Protein AF-A0A443YJC1-F1 (afdb_monomer_lite)

Foldseek 3Di:
DDDDDDDDDDDDDPPDDPDPPPDDDDPDDQPDPVVPDPDDDDDDDDDDDDDPPPPDPDDPDPLPQFGWDADPVQRWIATPLGAIKQQDPVQRIALSQQLVLQDDDPVDPPAFHFPDDSRNRVVVVSVLSVQWDAFDDDVQKTWTWGFQVDQTTPVRFRTKIWIAGPPHSYTDYIGGDD

Radius of gyration: 24.75 Å; chains: 1; bounding box: 62×36×104 Å

Sequence (178 aa):
MSTEVGTEIAAVLGRGKDSTQLAYPPAQEDIDASKFGLNLFIGSLGSIVGGKAVLGDKGLGSSSRTKLSYDKSTGTWKSPAGLVYGDDPNFGNRIKHVLAHGESNPKKAQHSVFNVEKHEILGLVDEAWKMKGNPRTEGAVHIFEPNMNKVVGTNGETSIRIVVRKGTCEIISSYPIK

Secondary structure (DSSP, 8-state):
----------------------PPPPS-----GGGG-------------S------------------EEETTTTEEE-TT--EE-EETTTEEHHHHHHHTTS--TT-TT---BSS-HHHHHHHHHHHHHT--SPEEETTEEEE--B-SS--BTTS--EEEEEEETTS-BEEEEEEE-

pLDDT: mean 70.63, std 26.88, range [26.98, 97.56]

Structure (mmCIF, N/CA/C/O backbone):
data_AF-A0A443YJC1-F1
#
_entry.id   AF-A0A443YJC1-F1
#
loop_
_atom_site.group_PDB
_atom_site.id
_atom_site.type_symbol
_atom_site.label_atom_id
_atom_site.label_alt_id
_atom_site.label_comp_id
_atom_site.label_asym_id
_atom_site.label_entity_id
_atom_site.label_seq_id
_atom_site.pdbx_PDB_ins_code
_atom_site.Cartn_x
_atom_site.Cartn_y
_atom_site.Cartn_z
_atom_site.occupancy
_atom_site.B_iso_or_equiv
_atom_site.auth_seq_id
_atom_site.auth_comp_id
_atom_site.auth_asym_id
_atom_site.auth_atom_id
_atom_site.pdbx_PDB_model_num
ATOM 1 N N . MET A 1 1 ? 46.019 -15.897 -57.451 1.00 43.28 1 MET A N 1
ATOM 2 C CA . MET A 1 1 ? 46.809 -14.707 -57.078 1.00 43.28 1 MET A CA 1
ATOM 3 C C . MET A 1 1 ? 46.409 -14.340 -55.664 1.00 43.28 1 MET A C 1
ATOM 5 O O . MET A 1 1 ? 45.263 -13.973 -55.446 1.00 43.28 1 MET A O 1
ATOM 9 N N . SER A 1 2 ? 47.319 -14.596 -54.728 1.00 44.91 2 SER A N 1
ATOM 10 C CA . SER A 1 2 ? 47.214 -14.300 -53.298 1.00 44.91 2 SER A CA 1
ATOM 11 C C . SER A 1 2 ? 47.840 -12.941 -52.996 1.00 44.91 2 SER A C 1
ATOM 13 O O . SER A 1 2 ? 48.865 -12.643 -53.602 1.00 44.91 2 SER A O 1
ATOM 15 N N . THR A 1 3 ? 47.262 -12.215 -52.035 1.00 42.03 3 THR A N 1
ATOM 16 C CA . THR A 1 3 ? 47.897 -11.299 -51.052 1.00 42.03 3 THR A CA 1
ATOM 17 C C . THR A 1 3 ? 46.765 -10.814 -50.125 1.00 42.03 3 THR A C 1
ATOM 19 O O . THR A 1 3 ? 45.794 -10.239 -50.600 1.00 42.03 3 THR A O 1
ATOM 22 N N . GLU A 1 4 ? 46.599 -11.341 -48.910 1.00 44.06 4 GLU A N 1
ATOM 23 C CA . GLU A 1 4 ? 47.297 -11.076 -47.632 1.00 44.06 4 GLU A CA 1
ATOM 24 C C . GLU A 1 4 ? 46.817 -9.834 -46.836 1.00 44.06 4 GLU A C 1
ATOM 26 O O . GLU A 1 4 ? 47.036 -8.697 -47.228 1.00 44.06 4 GLU A O 1
ATOM 31 N N . VAL A 1 5 ? 46.155 -10.160 -45.709 1.00 45.22 5 VAL A N 1
ATOM 32 C CA . VAL A 1 5 ? 46.130 -9.598 -44.333 1.00 45.22 5 VAL A CA 1
ATOM 33 C C . VAL A 1 5 ? 46.137 -8.088 -44.027 1.00 45.22 5 VAL A C 1
ATOM 35 O O . VAL A 1 5 ? 47.020 -7.338 -44.419 1.00 45.22 5 VAL A O 1
ATOM 38 N N . GLY A 1 6 ? 45.231 -7.716 -43.107 1.00 36.38 6 GLY A N 1
ATOM 39 C CA . GLY A 1 6 ? 45.303 -6.522 -42.255 1.00 36.38 6 GLY A CA 1
ATOM 40 C C . GLY A 1 6 ? 44.247 -6.547 -41.134 1.00 36.38 6 GLY A C 1
ATOM 41 O O . GLY A 1 6 ? 43.068 -6.322 -41.385 1.00 36.38 6 GLY A O 1
ATOM 42 N N . THR A 1 7 ? 44.680 -6.865 -39.913 1.00 42.75 7 THR A N 1
ATOM 43 C CA . THR A 1 7 ? 43.929 -6.844 -38.640 1.00 42.75 7 THR A CA 1
ATOM 44 C C . THR A 1 7 ? 43.912 -5.432 -38.031 1.00 42.75 7 THR A C 1
ATOM 46 O O . THR A 1 7 ? 44.897 -4.729 -38.207 1.00 42.75 7 THR A O 1
ATOM 49 N N . GLU A 1 8 ? 42.837 -5.070 -37.304 1.00 37.66 8 GLU A N 1
ATOM 50 C CA . GLU A 1 8 ? 42.749 -4.271 -36.040 1.00 37.66 8 GLU A CA 1
ATOM 51 C C . GLU A 1 8 ? 41.402 -3.498 -35.956 1.00 37.66 8 GLU A C 1
ATOM 53 O O . GLU A 1 8 ? 41.075 -2.714 -36.837 1.00 37.66 8 GLU A O 1
ATOM 58 N N . ILE A 1 9 ? 40.415 -3.932 -35.154 1.00 35.25 9 ILE A N 1
ATOM 59 C CA . ILE A 1 9 ? 40.050 -3.613 -33.744 1.00 35.25 9 ILE A CA 1
ATOM 60 C C . ILE A 1 9 ? 39.557 -2.177 -33.420 1.00 35.25 9 ILE A C 1
ATOM 62 O O . ILE A 1 9 ? 40.281 -1.207 -33.576 1.00 35.25 9 ILE A O 1
ATOM 66 N N . ALA A 1 10 ? 38.359 -2.134 -32.796 1.00 32.84 10 ALA A N 1
ATOM 67 C CA . ALA A 1 10 ? 37.807 -1.119 -31.866 1.00 32.84 10 ALA A CA 1
ATOM 68 C C . ALA A 1 10 ? 37.447 0.281 -32.446 1.00 32.84 10 ALA A C 1
ATOM 70 O O . ALA A 1 10 ? 38.103 0.779 -33.339 1.00 32.84 10 ALA A O 1
ATOM 71 N N . ALA A 1 11 ? 36.424 1.038 -32.028 1.00 34.47 11 ALA A N 1
ATOM 72 C CA . ALA A 1 11 ? 35.456 0.977 -30.938 1.00 34.47 11 ALA A CA 1
ATOM 73 C C . ALA A 1 11 ? 34.238 1.867 -31.299 1.00 34.47 11 ALA A C 1
ATOM 75 O O . ALA A 1 11 ? 34.410 3.019 -31.688 1.00 34.47 11 ALA A O 1
ATOM 76 N N . VAL A 1 12 ? 33.009 1.386 -31.084 1.00 41.34 12 VAL A N 1
ATOM 77 C CA . VAL A 1 12 ? 31.801 2.230 -30.981 1.00 41.34 12 VAL A CA 1
ATOM 78 C C . VAL A 1 12 ? 31.292 2.110 -29.550 1.00 41.34 12 VAL A C 1
ATOM 80 O O . VAL A 1 12 ? 30.501 1.231 -29.230 1.00 41.34 12 VAL A O 1
ATOM 83 N N . LEU A 1 13 ? 31.794 2.975 -28.667 1.00 34.69 13 LEU A N 1
ATOM 84 C CA . LEU A 1 13 ? 31.264 3.177 -27.316 1.00 34.69 13 LEU A CA 1
ATOM 85 C C . LEU A 1 13 ? 31.423 4.648 -26.921 1.00 34.69 13 LEU A C 1
ATOM 87 O O . LEU A 1 13 ? 32.335 5.029 -26.197 1.00 34.69 13 LEU A O 1
ATOM 91 N N . GLY A 1 14 ? 30.494 5.481 -27.382 1.00 33.47 14 GLY A N 1
ATOM 92 C CA . GLY A 1 14 ? 30.294 6.837 -26.874 1.00 33.47 14 GLY A CA 1
ATOM 93 C C . GLY A 1 14 ? 29.189 6.877 -25.819 1.00 33.47 14 GLY A C 1
ATOM 94 O O . GLY A 1 14 ? 28.167 7.516 -26.038 1.00 33.47 14 GLY A O 1
ATOM 95 N N . ARG A 1 15 ? 29.349 6.170 -24.691 1.00 36.09 15 ARG A N 1
ATOM 96 C CA . ARG A 1 15 ? 28.520 6.376 -23.488 1.00 36.09 15 ARG A CA 1
ATOM 97 C C . ARG A 1 15 ? 29.420 7.005 -22.433 1.00 36.09 15 ARG A C 1
ATOM 99 O O . ARG A 1 15 ? 30.075 6.301 -21.667 1.00 36.09 15 ARG A O 1
ATOM 106 N N . GLY A 1 16 ? 29.505 8.334 -22.474 1.00 31.75 16 GLY A N 1
ATOM 107 C CA . GLY A 1 16 ? 30.186 9.132 -21.463 1.00 31.75 16 GLY A CA 1
ATOM 108 C C . GLY A 1 16 ? 29.585 8.828 -20.098 1.00 31.75 16 GLY A C 1
ATOM 109 O O . GLY A 1 16 ? 28.434 9.160 -19.823 1.00 31.75 16 GLY A O 1
ATOM 110 N N . LYS A 1 17 ? 30.362 8.117 -19.284 1.00 39.97 17 LYS A N 1
ATOM 111 C CA . LYS A 1 17 ? 30.155 7.982 -17.851 1.00 39.97 17 LYS A CA 1
ATOM 112 C C . LYS A 1 17 ? 30.541 9.322 -17.245 1.00 39.97 17 LYS A C 1
ATOM 114 O O . LYS A 1 17 ? 31.730 9.608 -17.169 1.00 39.97 17 LYS A O 1
ATOM 119 N N . ASP A 1 18 ? 29.562 10.103 -16.812 1.00 31.89 18 ASP A N 1
ATOM 120 C CA . ASP A 1 18 ? 29.815 11.070 -15.752 1.00 31.89 18 ASP A CA 1
ATOM 121 C C . ASP A 1 18 ? 29.408 10.406 -14.441 1.00 31.89 18 ASP A C 1
ATOM 123 O O . ASP A 1 18 ? 28.247 10.348 -14.034 1.00 31.89 18 ASP A O 1
ATOM 127 N N . SER A 1 19 ? 30.398 9.739 -13.861 1.00 39.78 19 SER A N 1
ATOM 128 C CA . SER A 1 19 ? 30.345 9.088 -12.567 1.00 39.78 19 SER A CA 1
ATOM 129 C C . SER A 1 19 ? 30.444 10.147 -11.475 1.00 39.78 19 SER A C 1
ATOM 131 O O . SER A 1 19 ? 31.494 10.315 -10.860 1.00 39.78 19 SER A O 1
ATOM 133 N N . THR A 1 20 ? 29.336 10.831 -11.197 1.00 32.16 20 THR A N 1
ATOM 134 C CA . THR A 1 20 ? 29.101 11.337 -9.847 1.00 32.16 20 THR A CA 1
ATOM 135 C C . THR A 1 20 ? 28.572 10.178 -9.015 1.00 32.16 20 THR A C 1
ATOM 137 O O . THR A 1 20 ? 27.455 9.687 -9.152 1.00 32.16 20 THR A O 1
ATOM 140 N N . GLN A 1 21 ? 29.489 9.673 -8.204 1.00 33.28 21 GLN A N 1
ATOM 141 C CA . GLN A 1 21 ? 29.331 8.684 -7.156 1.00 33.28 21 GLN A CA 1
ATOM 142 C C . GLN A 1 21 ? 28.144 9.056 -6.245 1.00 33.28 21 GLN A C 1
ATOM 144 O O . GLN A 1 21 ? 28.308 9.757 -5.249 1.00 33.28 21 GLN A O 1
ATOM 149 N N . LEU A 1 22 ? 26.932 8.600 -6.580 1.00 29.23 22 LEU A N 1
ATOM 150 C CA . LEU A 1 22 ? 25.810 8.604 -5.645 1.00 29.23 22 LEU A CA 1
ATOM 151 C C . LEU A 1 22 ? 26.136 7.569 -4.573 1.00 29.23 22 LEU A C 1
ATOM 153 O O . LEU A 1 22 ? 26.095 6.362 -4.810 1.00 29.23 22 LEU A O 1
ATOM 157 N N . ALA A 1 23 ? 26.564 8.077 -3.422 1.00 29.52 23 ALA A N 1
ATOM 158 C CA . ALA A 1 23 ? 26.864 7.300 -2.239 1.00 29.52 23 ALA A CA 1
ATOM 159 C C . ALA A 1 23 ? 25.739 6.289 -1.974 1.00 29.52 23 ALA A C 1
ATOM 161 O O . ALA A 1 23 ? 24.583 6.660 -1.765 1.00 29.52 23 ALA A O 1
ATOM 162 N N . TYR A 1 24 ? 26.098 5.006 -1.987 1.00 33.81 24 TYR A N 1
ATOM 163 C CA . TYR A 1 24 ? 25.267 3.945 -1.438 1.00 33.81 24 TYR A CA 1
ATOM 164 C C . TYR A 1 24 ? 24.864 4.338 -0.009 1.00 33.81 24 TYR A C 1
ATOM 166 O O . TYR A 1 24 ? 25.750 4.695 0.776 1.00 33.81 24 TYR A O 1
ATOM 174 N N . PRO A 1 25 ? 23.575 4.275 0.372 1.00 45.12 25 PRO A N 1
ATOM 175 C CA . PRO A 1 25 ? 23.234 4.371 1.781 1.00 45.12 25 PRO A CA 1
ATOM 176 C C . PRO A 1 25 ? 23.914 3.212 2.533 1.00 45.12 25 PRO A C 1
ATOM 178 O O . PRO A 1 25 ? 24.033 2.110 1.981 1.00 45.12 25 PRO A O 1
ATOM 181 N N . PRO A 1 26 ? 24.413 3.462 3.756 1.00 36.59 26 PRO A N 1
ATOM 182 C CA . PRO A 1 26 ? 25.224 2.505 4.491 1.00 36.59 26 PRO A CA 1
ATOM 183 C C . PRO A 1 26 ? 24.480 1.187 4.713 1.00 36.59 26 PRO A C 1
ATOM 185 O O . PRO A 1 26 ? 23.259 1.137 4.866 1.00 36.59 26 PRO A O 1
ATOM 188 N N . ALA A 1 27 ? 25.263 0.111 4.711 1.00 38.91 27 ALA A N 1
ATOM 189 C CA . ALA A 1 27 ? 24.805 -1.231 4.997 1.00 38.91 27 ALA A CA 1
ATOM 190 C C . ALA A 1 27 ? 24.097 -1.307 6.358 1.00 38.91 27 ALA A C 1
ATOM 192 O O . ALA A 1 27 ? 24.606 -0.811 7.357 1.00 38.91 27 ALA A O 1
ATOM 193 N N . GLN A 1 28 ? 22.975 -2.027 6.358 1.00 42.38 28 GLN A N 1
ATOM 194 C CA . GLN A 1 28 ? 22.398 -2.714 7.509 1.00 42.38 28 GLN A CA 1
ATOM 195 C C . GLN A 1 28 ? 22.159 -1.844 8.750 1.00 42.38 28 GLN A C 1
ATOM 197 O O . GLN A 1 28 ? 22.754 -2.054 9.801 1.00 42.38 28 GLN A O 1
ATOM 202 N N . GLU A 1 29 ? 21.180 -0.954 8.666 1.00 35.53 29 GLU A N 1
ATOM 203 C CA . GLU A 1 29 ? 20.353 -0.708 9.838 1.00 35.53 29 GLU A CA 1
ATOM 204 C C . GLU A 1 29 ? 19.006 -1.355 9.556 1.00 35.53 29 GLU A C 1
ATOM 206 O O . GLU A 1 29 ? 18.375 -1.069 8.534 1.00 35.53 29 GLU A O 1
ATOM 211 N N . ASP A 1 30 ? 18.580 -2.270 10.427 1.00 39.34 30 ASP A N 1
ATOM 212 C CA . ASP A 1 30 ? 17.159 -2.560 10.555 1.00 39.34 30 ASP A CA 1
ATOM 213 C C . ASP A 1 30 ? 16.468 -1.196 10.571 1.00 39.34 30 ASP A C 1
ATOM 215 O O . ASP A 1 30 ? 16.837 -0.352 11.390 1.00 39.34 30 ASP A O 1
ATOM 219 N N . ILE A 1 31 ? 15.574 -0.917 9.614 1.00 45.66 31 ILE A N 1
ATOM 220 C CA . ILE A 1 31 ? 14.834 0.346 9.610 1.00 45.66 31 ILE A CA 1
ATOM 221 C C . ILE A 1 31 ? 13.938 0.301 10.847 1.00 45.66 31 ILE A C 1
ATOM 223 O O . ILE A 1 31 ? 12.798 -0.160 10.810 1.00 45.66 31 ILE A O 1
ATOM 227 N N . ASP A 1 32 ? 14.506 0.704 11.976 1.00 43.75 32 ASP A N 1
ATOM 228 C CA . ASP A 1 32 ? 13.826 0.830 13.236 1.00 43.75 32 ASP A CA 1
ATOM 229 C C . ASP A 1 32 ? 13.094 2.162 13.181 1.00 43.75 32 ASP A C 1
ATOM 231 O O . ASP A 1 32 ? 13.691 3.240 13.223 1.00 43.75 32 ASP A O 1
ATOM 235 N N . ALA A 1 33 ? 11.773 2.079 13.046 1.00 39.22 33 ALA A N 1
ATOM 236 C CA . ALA A 1 33 ? 10.888 3.233 13.100 1.00 39.22 33 ALA A CA 1
ATOM 237 C C . ALA A 1 33 ? 11.055 4.045 14.404 1.00 39.22 33 ALA A C 1
ATOM 239 O O . ALA A 1 33 ? 10.626 5.194 14.451 1.00 39.22 33 ALA A O 1
ATOM 240 N N . SER A 1 34 ? 11.730 3.498 15.426 1.00 36.66 34 SER A N 1
ATOM 241 C CA . SER A 1 34 ? 12.109 4.211 16.649 1.00 36.66 34 SER A CA 1
ATOM 242 C C . SER A 1 34 ? 13.177 5.300 16.447 1.00 36.66 34 SER A 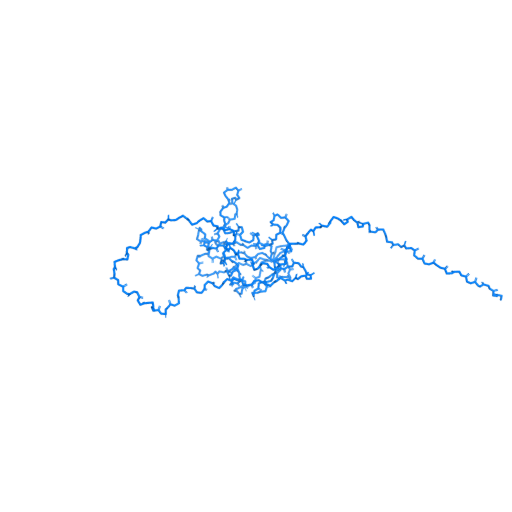C 1
ATOM 244 O O . SER A 1 34 ? 13.225 6.246 17.232 1.00 36.66 34 SER A O 1
ATOM 246 N N . LYS A 1 35 ? 13.989 5.257 15.376 1.00 35.94 35 LYS A N 1
ATOM 247 C CA . LYS A 1 35 ? 14.996 6.304 15.092 1.00 35.94 35 LYS A CA 1
ATOM 248 C C . LYS A 1 35 ? 14.401 7.621 14.574 1.00 35.94 35 LYS A C 1
ATOM 250 O O . LYS A 1 35 ? 15.127 8.602 14.445 1.00 35.94 35 LYS A O 1
ATOM 255 N N . PHE A 1 36 ? 13.097 7.667 14.293 1.00 42.59 36 PHE A N 1
ATOM 256 C CA . PHE A 1 36 ? 12.436 8.812 13.654 1.00 42.59 36 PHE A CA 1
ATOM 257 C C . PHE A 1 36 ? 11.346 9.481 14.506 1.00 42.59 36 PHE A C 1
ATOM 259 O O . PHE A 1 36 ? 10.540 10.235 13.964 1.00 42.59 36 PHE A O 1
ATOM 266 N N . GLY A 1 37 ? 11.320 9.260 15.824 1.00 29.33 37 GLY A N 1
ATOM 267 C CA . GLY A 1 37 ? 10.320 9.898 16.683 1.00 29.33 37 GLY A CA 1
ATOM 268 C C . GLY A 1 37 ? 10.599 9.764 18.173 1.00 29.33 37 GLY A C 1
ATOM 269 O O . GLY A 1 37 ? 9.876 9.063 18.872 1.00 29.33 37 GLY A O 1
ATOM 270 N N . LEU A 1 38 ? 11.621 10.459 18.677 1.00 31.19 38 LEU A N 1
ATOM 271 C CA . LEU A 1 38 ? 11.698 10.762 20.104 1.00 31.19 38 LEU A CA 1
ATOM 272 C C . LEU A 1 38 ? 10.959 12.082 20.347 1.00 31.19 38 LEU A C 1
ATOM 274 O O . LEU A 1 38 ? 11.496 13.147 20.068 1.00 31.19 38 LEU A O 1
ATOM 278 N N . ASN A 1 39 ? 9.728 11.993 20.844 1.00 29.22 39 ASN A N 1
ATOM 279 C CA . ASN A 1 39 ? 9.109 13.006 21.699 1.00 29.22 39 ASN A CA 1
ATOM 280 C C . ASN A 1 39 ? 8.032 12.322 22.543 1.00 29.22 39 ASN A C 1
ATOM 282 O O . ASN A 1 39 ? 6.848 12.314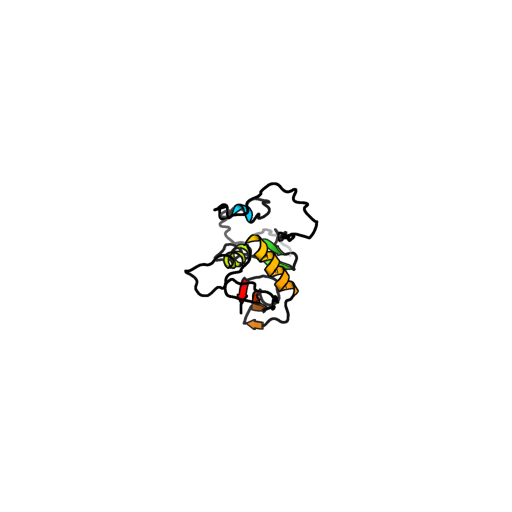 22.219 1.00 29.22 39 ASN A O 1
ATOM 286 N N . LEU A 1 40 ? 8.483 11.718 23.640 1.00 29.47 40 LEU A N 1
ATOM 287 C CA . LEU A 1 40 ? 7.622 11.328 24.743 1.00 29.47 40 LEU A CA 1
ATOM 288 C C . LEU A 1 40 ? 7.228 12.610 25.491 1.00 29.47 40 LEU A C 1
ATOM 290 O O . LEU A 1 40 ? 8.053 13.175 26.208 1.00 29.47 40 LEU A O 1
ATOM 294 N N . PHE A 1 41 ? 5.982 13.064 25.343 1.00 26.98 41 PHE A N 1
ATOM 295 C CA . PHE A 1 41 ? 5.389 14.022 26.277 1.00 26.98 41 PHE A CA 1
ATOM 296 C C . PHE A 1 41 ? 4.083 13.472 26.869 1.00 26.98 41 PHE A C 1
ATOM 298 O O . PHE A 1 41 ? 3.028 13.484 26.248 1.00 26.98 41 PHE A O 1
ATOM 305 N N . ILE A 1 42 ? 4.256 12.915 28.070 1.00 39.16 42 ILE A N 1
ATOM 306 C CA . ILE A 1 42 ? 3.419 12.908 29.282 1.00 39.16 42 ILE A CA 1
ATOM 307 C C . ILE A 1 42 ? 1.914 13.243 29.188 1.00 39.16 42 ILE A C 1
ATOM 309 O O . ILE A 1 42 ? 1.519 14.356 28.854 1.00 39.16 42 ILE A O 1
ATOM 313 N N . GLY A 1 43 ? 1.113 12.319 29.735 1.00 27.72 43 GLY A N 1
ATOM 314 C CA . GLY A 1 43 ? -0.206 12.541 30.345 1.00 27.72 43 GLY A CA 1
ATOM 315 C C . GLY A 1 43 ? -1.059 11.265 30.264 1.00 27.72 43 GLY A C 1
ATOM 316 O O . GLY A 1 43 ? -1.164 10.687 29.196 1.00 27.72 43 GLY A O 1
ATOM 317 N N . SER A 1 44 ? -1.708 10.729 31.297 1.00 31.64 44 SER A N 1
ATOM 318 C CA . SER A 1 44 ? -1.891 11.124 32.692 1.00 31.64 44 SER A CA 1
ATOM 319 C C . SER A 1 44 ? -2.571 9.949 33.433 1.00 31.64 44 SER A C 1
ATOM 321 O O . SER A 1 44 ? -3.447 9.302 32.870 1.00 31.64 44 SER A O 1
ATOM 323 N N . LEU A 1 45 ? -2.179 9.746 34.698 1.00 36.94 45 LEU A N 1
ATOM 324 C CA . LEU A 1 45 ? -2.911 9.140 35.828 1.00 36.94 45 LEU A CA 1
ATOM 325 C C . LEU A 1 45 ? -3.364 7.665 35.780 1.00 36.94 45 LEU A C 1
ATOM 327 O O . LEU A 1 45 ? -4.469 7.325 35.371 1.00 36.94 45 LEU A O 1
ATOM 331 N N . GLY A 1 46 ? -2.575 6.824 36.453 1.00 30.22 46 GLY A N 1
ATOM 332 C CA . GLY A 1 46 ? -3.061 5.630 37.145 1.00 30.22 46 GLY A CA 1
ATOM 333 C C . GLY A 1 46 ? -2.273 5.431 38.439 1.00 30.22 46 GLY A C 1
ATOM 334 O O . GLY A 1 46 ? -1.150 4.938 38.406 1.00 30.22 46 GLY A O 1
ATOM 335 N N . SER A 1 47 ? -2.824 5.873 39.572 1.00 33.81 47 SER A N 1
ATOM 336 C CA . SER A 1 47 ? -2.237 5.684 40.903 1.00 33.81 47 SER A CA 1
ATOM 337 C C . SER A 1 47 ? -2.017 4.198 41.195 1.00 33.81 47 SER A C 1
ATOM 339 O O . SER A 1 47 ? -2.979 3.436 41.249 1.00 33.81 47 SER A O 1
ATOM 341 N N . ILE A 1 48 ? -0.773 3.784 41.443 1.00 35.62 48 ILE A N 1
ATOM 342 C CA . ILE A 1 48 ? -0.474 2.459 41.998 1.00 35.62 48 ILE A CA 1
ATOM 343 C C . ILE A 1 48 ? -0.369 2.617 43.516 1.00 35.62 48 ILE A C 1
ATOM 345 O O . ILE A 1 48 ? 0.682 2.958 44.054 1.00 35.62 48 ILE A O 1
ATOM 349 N N . VAL A 1 49 ? -1.486 2.388 44.209 1.00 32.69 49 VAL A N 1
ATOM 350 C CA . VAL A 1 49 ? -1.472 1.992 45.623 1.00 32.69 49 VAL A CA 1
ATOM 351 C C . VAL A 1 49 ? -1.286 0.478 45.666 1.00 32.69 49 VAL A C 1
ATOM 353 O O . VAL A 1 49 ? -1.886 -0.247 44.876 1.00 32.69 49 VAL A O 1
ATOM 356 N N . GLY A 1 50 ? -0.405 0.033 46.563 1.00 37.16 50 GLY A N 1
ATOM 357 C CA . GLY A 1 50 ? 0.108 -1.329 46.698 1.00 37.16 50 GLY A CA 1
ATOM 358 C C . GLY A 1 50 ? -0.876 -2.451 46.363 1.00 37.16 50 GLY A C 1
ATOM 359 O O . GLY A 1 50 ? -1.850 -2.688 47.068 1.00 37.16 50 GLY A O 1
ATOM 360 N N . GLY A 1 51 ? -0.541 -3.201 45.319 1.00 29.09 51 GLY A N 1
ATOM 361 C CA . GLY A 1 51 ? -1.182 -4.456 44.966 1.00 29.09 51 GLY A CA 1
ATOM 362 C C . GLY A 1 51 ? -0.319 -5.171 43.939 1.00 29.09 51 GLY A C 1
ATOM 363 O O . GLY A 1 51 ? -0.016 -4.610 42.890 1.00 29.09 51 GLY A O 1
ATOM 364 N N . LYS A 1 52 ? 0.126 -6.391 44.254 1.00 36.19 52 LYS A N 1
ATOM 365 C CA . LYS A 1 52 ? 0.809 -7.284 43.311 1.00 36.19 52 LYS A CA 1
ATOM 366 C C . LYS A 1 52 ? -0.030 -7.403 42.034 1.00 36.19 52 LYS A C 1
ATOM 368 O O . LYS A 1 52 ? -1.061 -8.071 42.044 1.00 36.19 52 LYS A O 1
ATOM 373 N N . ALA A 1 53 ? 0.423 -6.799 40.940 1.00 31.38 53 ALA A N 1
ATOM 374 C CA . ALA A 1 53 ? -0.113 -7.093 39.622 1.00 31.38 53 ALA A CA 1
ATOM 375 C C . ALA A 1 53 ? 0.381 -8.487 39.215 1.00 31.38 53 ALA A C 1
ATOM 377 O O . ALA A 1 53 ? 1.534 -8.676 38.832 1.00 31.38 53 ALA A O 1
ATOM 378 N N . VAL A 1 54 ? -0.494 -9.479 39.359 1.00 34.06 54 VAL A N 1
ATOM 379 C CA . VAL A 1 54 ? -0.369 -10.758 38.663 1.00 34.06 54 VAL A CA 1
ATOM 380 C C . VAL A 1 54 ? -0.629 -10.451 37.190 1.00 34.06 54 VAL A C 1
ATOM 382 O O . VAL A 1 54 ? -1.774 -10.219 36.803 1.00 34.06 54 VAL A O 1
ATOM 385 N N . LEU A 1 55 ? 0.429 -10.385 36.378 1.00 35.94 55 LEU A N 1
ATOM 386 C CA . LEU A 1 55 ? 0.281 -10.386 34.926 1.00 35.94 55 LEU A CA 1
ATOM 387 C C . LEU A 1 55 ? -0.243 -11.764 34.522 1.00 35.94 55 LEU A C 1
ATOM 389 O O . LEU A 1 55 ? 0.492 -12.746 34.503 1.00 35.94 55 LEU A O 1
ATOM 393 N N . GLY A 1 56 ? -1.545 -11.837 34.258 1.00 32.06 56 GLY A N 1
ATOM 394 C CA . GLY A 1 56 ? -2.118 -12.946 33.519 1.00 32.06 56 GLY A CA 1
ATOM 395 C C . GLY A 1 56 ? -1.659 -12.860 32.069 1.00 32.06 56 GLY A C 1
ATOM 396 O O . GLY A 1 56 ? -1.843 -11.825 31.426 1.00 32.06 56 GLY A O 1
ATOM 397 N N . ASP A 1 57 ? -1.100 -13.954 31.557 1.00 40.34 57 ASP A N 1
ATOM 398 C CA . ASP A 1 57 ? -0.861 -14.175 30.134 1.00 40.34 57 ASP A CA 1
ATOM 399 C C . ASP A 1 57 ? -2.199 -14.184 29.378 1.00 40.34 57 ASP A C 1
ATOM 401 O O . ASP A 1 57 ? -2.806 -15.219 29.105 1.00 40.34 57 ASP A O 1
ATOM 405 N N . LYS A 1 58 ? -2.692 -12.992 29.048 1.00 35.41 58 LYS A N 1
ATOM 406 C CA . LYS A 1 58 ? -3.661 -12.760 27.979 1.00 35.41 58 LYS A CA 1
ATOM 407 C C . LYS A 1 58 ? -3.118 -11.647 27.099 1.00 35.41 58 LYS A C 1
ATOM 409 O O . LYS A 1 58 ? -3.462 -10.484 27.266 1.00 35.41 58 LYS A O 1
ATOM 414 N N . GLY A 1 59 ? -2.217 -12.073 26.209 1.00 36.66 59 GLY A N 1
ATOM 415 C CA . GLY A 1 59 ? -1.787 -11.436 24.962 1.00 36.66 59 GLY A CA 1
ATOM 416 C C . GLY A 1 59 ? -2.125 -9.959 24.806 1.00 36.66 59 GLY A C 1
ATOM 417 O O . GLY A 1 59 ? -3.029 -9.608 24.051 1.00 36.66 59 GLY A O 1
ATOM 418 N N . LEU A 1 60 ? -1.348 -9.110 25.474 1.00 34.19 60 LEU A N 1
ATOM 419 C CA . LEU A 1 60 ? -1.176 -7.720 25.077 1.00 34.19 60 LEU A CA 1
ATOM 420 C C . LEU A 1 60 ? -0.462 -7.742 23.716 1.00 34.19 60 LEU A C 1
ATOM 422 O O . LEU A 1 60 ? 0.568 -8.401 23.580 1.00 34.19 60 LEU A O 1
ATOM 426 N N . GLY A 1 61 ? -1.081 -7.120 22.712 1.00 33.69 61 GLY A N 1
ATOM 427 C CA . GLY A 1 61 ? -0.779 -7.254 21.286 1.00 33.69 61 GLY A CA 1
ATOM 428 C C . GLY A 1 61 ? 0.698 -7.453 20.949 1.00 33.69 61 GLY A C 1
ATOM 429 O O . GLY A 1 61 ? 1.537 -6.593 21.206 1.00 33.69 61 GLY A O 1
ATOM 430 N N . SER A 1 62 ? 0.994 -8.584 20.308 1.00 36.53 62 SER A N 1
ATOM 431 C CA . SER A 1 62 ? 2.215 -8.746 19.530 1.00 36.53 62 SER A CA 1
ATOM 432 C C . SER A 1 62 ? 2.146 -7.754 18.369 1.00 36.53 62 SER A C 1
ATOM 434 O O . SER A 1 62 ? 1.589 -8.049 17.313 1.00 36.53 62 SER A O 1
ATOM 436 N N . SER A 1 63 ? 2.659 -6.545 18.585 1.00 44.31 63 SER A N 1
ATOM 437 C CA . SER A 1 63 ? 2.963 -5.575 17.540 1.00 44.31 63 SER A CA 1
ATOM 438 C C . SER A 1 63 ? 4.097 -6.152 16.696 1.00 44.31 63 SER A C 1
ATOM 440 O O . SER A 1 63 ? 5.283 -5.876 16.886 1.00 44.31 63 SER A O 1
ATOM 442 N N . SER A 1 64 ? 3.742 -7.056 15.783 1.00 52.25 64 SER A N 1
ATOM 443 C CA . SER A 1 64 ? 4.683 -7.675 14.863 1.00 52.25 64 SER A CA 1
ATOM 444 C C . SER A 1 64 ? 5.218 -6.599 13.919 1.00 52.25 64 SER A C 1
ATOM 446 O O . SER A 1 64 ? 4.625 -6.309 12.878 1.00 52.25 64 SER A O 1
ATOM 448 N N . ARG A 1 65 ? 6.343 -5.986 14.300 1.00 67.31 65 ARG A N 1
ATOM 449 C CA . ARG A 1 65 ? 7.137 -5.097 13.448 1.00 67.31 65 ARG A CA 1
ATOM 450 C C . ARG A 1 65 ? 7.323 -5.784 12.096 1.00 67.31 65 ARG A C 1
ATOM 452 O O . ARG A 1 65 ? 7.875 -6.882 12.022 1.00 67.31 65 ARG A O 1
ATOM 459 N N . THR A 1 66 ? 6.831 -5.161 11.026 1.00 78.00 66 THR A N 1
ATOM 460 C CA . THR A 1 66 ? 6.895 -5.769 9.692 1.00 78.00 66 THR A CA 1
ATOM 461 C C . THR A 1 66 ? 8.344 -5.804 9.229 1.00 78.00 66 THR A C 1
ATOM 463 O O . THR A 1 66 ? 8.941 -4.769 8.940 1.00 78.00 66 THR A O 1
ATOM 466 N N . LYS A 1 67 ? 8.929 -7.003 9.184 1.00 88.19 67 LYS A N 1
ATOM 467 C CA . LYS A 1 67 ? 10.301 -7.202 8.719 1.00 88.19 67 LYS A CA 1
ATOM 468 C C . LYS A 1 67 ? 10.337 -7.159 7.195 1.00 88.19 67 LYS A C 1
ATOM 470 O O . LYS A 1 67 ? 9.837 -8.069 6.539 1.00 88.19 67 LYS A O 1
ATOM 475 N N . LEU A 1 68 ? 10.948 -6.116 6.642 1.00 89.88 68 LEU A N 1
ATOM 476 C CA . LEU A 1 68 ? 11.179 -5.989 5.205 1.00 89.88 68 LEU A CA 1
ATOM 477 C C . LEU A 1 68 ? 12.498 -6.662 4.803 1.00 89.88 68 LEU A C 1
ATOM 479 O O . LEU A 1 68 ? 13.461 -6.678 5.568 1.00 89.88 68 LEU A O 1
ATOM 483 N N . SER A 1 69 ? 12.547 -7.192 3.584 1.00 91.88 69 SER A N 1
ATOM 484 C CA . SER A 1 69 ? 13.762 -7.730 2.966 1.00 91.88 69 SER A CA 1
ATOM 485 C C . SER A 1 69 ? 14.232 -6.795 1.856 1.00 91.88 69 SER A C 1
ATOM 487 O O . SER A 1 69 ? 13.428 -6.416 1.010 1.00 91.88 69 SER A O 1
ATOM 489 N N . TYR A 1 70 ? 15.510 -6.415 1.856 1.00 92.25 70 TYR A N 1
ATOM 490 C CA . TYR A 1 70 ? 16.089 -5.582 0.802 1.00 92.25 70 TYR A CA 1
ATOM 491 C C . TYR A 1 70 ? 16.704 -6.442 -0.302 1.00 92.25 70 TYR A C 1
ATOM 493 O O . TYR A 1 70 ? 17.586 -7.265 -0.042 1.00 92.25 70 TYR A O 1
ATOM 501 N N . ASP A 1 71 ? 16.273 -6.215 -1.536 1.00 89.19 71 ASP A N 1
ATOM 502 C CA . ASP A 1 71 ? 16.858 -6.794 -2.734 1.00 89.19 71 ASP A CA 1
ATOM 503 C C . ASP A 1 71 ? 17.893 -5.830 -3.322 1.00 89.19 71 ASP A C 1
ATOM 505 O O . ASP A 1 71 ? 17.566 -4.820 -3.947 1.00 89.19 71 ASP A O 1
ATOM 509 N N . LYS A 1 72 ? 19.172 -6.173 -3.151 1.00 89.81 72 LYS A N 1
ATOM 510 C CA . LYS A 1 72 ? 20.300 -5.375 -3.651 1.00 89.81 72 LYS A CA 1
ATOM 511 C C . LYS A 1 72 ? 20.371 -5.313 -5.179 1.00 89.81 72 LYS A C 1
ATOM 513 O O . LYS A 1 72 ? 20.981 -4.384 -5.696 1.00 89.81 72 LYS A O 1
ATOM 518 N N . SER A 1 73 ? 19.809 -6.294 -5.887 1.00 90.12 73 SER A N 1
ATOM 519 C CA . SER A 1 73 ? 19.878 -6.355 -7.353 1.00 90.12 73 SER A CA 1
ATOM 520 C C . SER A 1 73 ? 18.929 -5.360 -8.014 1.00 90.12 73 SER A C 1
ATOM 522 O O . SER A 1 73 ? 19.251 -4.792 -9.055 1.00 90.12 73 SER A O 1
ATOM 524 N N . THR A 1 74 ? 17.783 -5.122 -7.379 1.00 88.06 74 THR A N 1
ATOM 525 C CA . THR A 1 74 ? 16.741 -4.217 -7.870 1.00 88.06 74 THR A CA 1
ATOM 526 C C . THR A 1 74 ? 16.678 -2.904 -7.093 1.00 88.06 74 THR A C 1
ATOM 528 O O . THR A 1 74 ? 16.017 -1.973 -7.538 1.00 88.06 74 THR A O 1
ATOM 531 N N . GLY A 1 75 ? 17.352 -2.812 -5.943 1.00 90.00 75 GLY A N 1
ATOM 532 C CA . GLY A 1 75 ? 17.283 -1.651 -5.056 1.00 90.00 75 GLY A CA 1
ATOM 533 C C . GLY A 1 75 ? 15.935 -1.514 -4.344 1.00 90.00 75 GLY A C 1
ATOM 534 O O . GLY A 1 75 ? 15.571 -0.422 -3.918 1.00 90.00 75 GLY A O 1
ATOM 535 N N . THR A 1 76 ? 15.171 -2.602 -4.220 1.00 92.38 76 THR A N 1
ATOM 536 C CA . THR A 1 76 ? 13.798 -2.565 -3.695 1.00 92.38 76 THR A CA 1
ATOM 537 C C . THR A 1 76 ? 13.667 -3.260 -2.348 1.00 92.38 76 THR A C 1
ATOM 539 O O . THR A 1 76 ? 14.472 -4.111 -1.975 1.00 92.38 76 THR A O 1
ATOM 542 N N . TRP A 1 77 ? 12.625 -2.908 -1.600 1.00 94.38 77 TRP A N 1
ATOM 543 C CA . TRP A 1 77 ? 12.248 -3.604 -0.374 1.00 94.38 77 TRP A CA 1
ATOM 544 C C . TRP A 1 77 ? 11.020 -4.466 -0.609 1.00 94.38 77 TRP A C 1
ATOM 546 O O . TRP A 1 77 ? 10.090 -4.048 -1.288 1.00 94.38 77 TRP A O 1
ATOM 556 N N . LYS A 1 78 ? 10.974 -5.647 -0.005 1.00 94.69 78 LYS A N 1
ATOM 557 C CA . LYS A 1 78 ? 9.848 -6.570 -0.102 1.00 94.69 78 LYS A CA 1
ATOM 558 C C . LYS A 1 78 ? 9.249 -6.841 1.270 1.00 94.69 78 LYS A C 1
ATOM 560 O O . LYS A 1 78 ? 9.986 -7.129 2.215 1.00 94.69 78 LYS A O 1
ATOM 565 N N . SER A 1 79 ? 7.924 -6.774 1.374 1.00 94.06 79 SER A N 1
ATOM 566 C CA . SER A 1 79 ? 7.213 -7.168 2.590 1.00 94.06 79 SER A CA 1
ATOM 567 C C . SER A 1 79 ? 6.919 -8.671 2.638 1.00 94.06 79 SER A C 1
ATOM 569 O O . SER A 1 79 ? 6.910 -9.336 1.594 1.00 94.06 79 SER A O 1
ATOM 571 N N . PRO A 1 80 ? 6.630 -9.229 3.828 1.00 93.00 80 PRO A N 1
ATOM 572 C CA . PRO A 1 80 ? 6.184 -10.613 3.972 1.00 93.00 80 PRO A CA 1
ATOM 573 C C . PRO A 1 80 ? 4.932 -10.952 3.153 1.00 93.00 80 PRO A C 1
ATOM 575 O O . PRO A 1 80 ? 4.799 -12.086 2.696 1.00 93.00 80 PRO A O 1
ATOM 578 N N . ALA A 1 81 ? 4.023 -9.996 2.926 1.00 93.19 81 ALA A N 1
ATOM 579 C CA . ALA A 1 81 ? 2.860 -10.203 2.056 1.00 93.19 81 ALA A CA 1
ATOM 580 C C . ALA A 1 81 ? 3.188 -10.150 0.548 1.00 93.19 81 ALA A C 1
ATOM 582 O O . ALA A 1 81 ? 2.319 -10.407 -0.287 1.00 93.19 81 ALA A O 1
ATOM 583 N N . GLY A 1 82 ? 4.434 -9.838 0.187 1.00 93.69 82 GLY A N 1
ATOM 584 C CA . GLY A 1 82 ? 4.918 -9.826 -1.189 1.00 93.69 82 GLY A CA 1
ATOM 585 C C . GLY A 1 82 ? 4.775 -8.489 -1.914 1.00 93.69 82 GLY A C 1
ATOM 586 O O . GLY A 1 82 ? 5.002 -8.461 -3.124 1.00 93.69 82 GLY A O 1
ATOM 587 N N . LEU A 1 83 ? 4.432 -7.402 -1.214 1.00 95.94 83 LEU A N 1
ATOM 588 C CA . LEU A 1 83 ? 4.502 -6.051 -1.777 1.00 95.94 83 LEU A CA 1
ATOM 589 C C . LEU A 1 83 ? 5.956 -5.646 -1.991 1.00 95.94 83 LEU A C 1
ATOM 591 O O . LEU A 1 83 ? 6.818 -5.951 -1.167 1.00 95.94 83 LEU A O 1
ATOM 595 N N . VAL A 1 84 ? 6.210 -4.938 -3.086 1.00 96.25 84 VAL A N 1
ATOM 596 C CA . VAL A 1 84 ? 7.528 -4.422 -3.453 1.00 96.25 84 VAL A CA 1
ATOM 597 C C . VAL A 1 84 ? 7.502 -2.901 -3.377 1.00 96.25 84 VAL A C 1
ATOM 599 O O . VAL A 1 84 ? 6.661 -2.250 -3.990 1.00 96.25 84 VAL A O 1
ATOM 602 N N . TYR A 1 85 ? 8.440 -2.333 -2.633 1.00 94.25 85 TYR A N 1
ATOM 603 C CA . TYR A 1 85 ? 8.610 -0.909 -2.404 1.00 94.25 85 TYR A CA 1
ATOM 604 C C . TYR A 1 85 ? 9.891 -0.466 -3.105 1.00 94.25 85 TYR A C 1
ATOM 606 O O . TYR A 1 85 ? 10.996 -0.718 -2.619 1.00 94.25 85 TYR A O 1
ATOM 614 N N . GLY A 1 86 ? 9.729 0.162 -4.265 1.00 93.06 86 GLY A N 1
ATOM 615 C CA . GLY A 1 86 ? 10.835 0.736 -5.025 1.00 93.06 86 GLY A CA 1
ATOM 616 C C . GLY A 1 86 ? 11.114 2.195 -4.673 1.00 93.06 86 GLY A C 1
ATOM 617 O O . GLY A 1 86 ? 10.765 2.688 -3.591 1.00 93.06 86 GLY A O 1
ATOM 618 N N . ASP A 1 87 ? 11.708 2.892 -5.633 1.00 92.56 87 ASP A N 1
ATOM 619 C CA . ASP A 1 87 ? 12.007 4.315 -5.537 1.00 92.56 87 ASP A CA 1
ATOM 620 C C . ASP A 1 87 ? 10.752 5.190 -5.663 1.00 92.56 87 ASP A C 1
ATOM 622 O O . ASP A 1 87 ? 9.743 4.850 -6.302 1.00 92.56 87 ASP A O 1
ATOM 626 N N . ASP A 1 88 ? 10.826 6.365 -5.045 1.00 87.06 88 ASP A N 1
ATOM 627 C CA . ASP A 1 88 ? 9.817 7.412 -5.160 1.00 87.06 88 ASP A CA 1
ATOM 628 C C . ASP A 1 88 ? 10.500 8.760 -5.443 1.00 87.06 88 ASP A C 1
ATOM 630 O O . ASP A 1 88 ? 11.366 9.165 -4.670 1.00 87.06 88 ASP A O 1
ATOM 634 N N . PRO A 1 89 ? 10.121 9.490 -6.508 1.00 83.69 89 PRO A N 1
ATOM 635 C CA . PRO A 1 89 ? 10.795 10.736 -6.878 1.00 83.69 89 PRO A CA 1
ATOM 636 C C . PRO A 1 89 ? 10.587 11.879 -5.872 1.00 83.69 89 PRO A C 1
ATOM 638 O O . PRO A 1 89 ? 11.379 12.815 -5.852 1.00 83.69 89 PRO A O 1
ATOM 641 N N . ASN A 1 90 ? 9.540 11.824 -5.043 1.00 84.19 90 ASN A N 1
ATOM 642 C CA . ASN A 1 90 ? 9.208 12.871 -4.075 1.00 84.19 90 ASN A CA 1
ATOM 643 C C . ASN A 1 90 ? 9.686 12.523 -2.657 1.00 84.19 90 ASN A C 1
ATOM 645 O O . ASN A 1 90 ? 10.088 13.405 -1.904 1.00 84.19 90 ASN A O 1
ATOM 649 N N . PHE A 1 91 ? 9.628 11.243 -2.281 1.00 79.94 91 PHE A N 1
ATOM 650 C CA . PHE A 1 91 ? 9.953 10.751 -0.935 1.00 79.94 91 PHE A CA 1
ATOM 651 C C . PHE A 1 91 ? 11.297 10.010 -0.856 1.00 79.94 91 PHE A C 1
ATOM 653 O O . PHE A 1 91 ? 11.709 9.566 0.219 1.00 79.94 91 PHE A O 1
ATOM 660 N N . GLY A 1 92 ? 11.977 9.823 -1.984 1.00 87.94 92 GLY A N 1
ATOM 661 C CA . GLY A 1 92 ? 13.153 8.968 -2.127 1.00 87.94 92 GLY A CA 1
ATOM 662 C C . GLY A 1 92 ? 12.784 7.491 -2.272 1.00 87.94 92 GLY A C 1
ATOM 663 O O . GLY A 1 92 ? 13.273 6.833 -3.179 1.00 87.94 92 GLY A O 1
ATOM 664 N N . ASN A 1 93 ? 11.887 6.961 -1.431 1.00 90.88 93 ASN A N 1
ATOM 665 C CA . ASN A 1 93 ? 11.404 5.581 -1.553 1.00 90.88 93 ASN A CA 1
ATOM 666 C C . ASN A 1 93 ? 9.913 5.424 -1.207 1.00 90.88 93 ASN A C 1
ATOM 668 O O . ASN A 1 93 ? 9.314 6.251 -0.511 1.00 90.88 93 ASN A O 1
ATOM 672 N N . ARG A 1 94 ? 9.313 4.327 -1.680 1.00 91.56 94 ARG A N 1
ATOM 673 C CA . ARG A 1 94 ? 7.881 4.039 -1.498 1.00 91.56 94 ARG A CA 1
ATOM 674 C C . ARG A 1 94 ? 7.495 3.725 -0.056 1.00 91.56 94 ARG A C 1
ATOM 676 O O . ARG A 1 94 ? 6.362 3.998 0.322 1.00 91.56 94 ARG A O 1
ATOM 683 N N . ILE A 1 95 ? 8.417 3.217 0.767 1.00 90.81 95 ILE A N 1
ATOM 684 C CA . ILE A 1 95 ? 8.163 3.017 2.204 1.00 90.81 95 ILE A CA 1
ATOM 685 C C . ILE A 1 95 ? 7.873 4.365 2.863 1.00 90.81 95 ILE A C 1
ATOM 687 O O . ILE A 1 95 ? 6.841 4.529 3.501 1.00 90.81 95 ILE A O 1
ATOM 691 N N . LYS A 1 96 ? 8.751 5.354 2.667 1.00 89.00 96 LYS A N 1
ATOM 692 C CA . LYS A 1 96 ? 8.601 6.711 3.205 1.00 89.00 96 LYS A CA 1
ATOM 693 C C . LYS A 1 96 ? 7.310 7.361 2.723 1.00 89.00 96 LYS A C 1
ATOM 695 O O . LYS A 1 96 ? 6.645 8.008 3.521 1.00 89.00 96 LYS A O 1
ATOM 700 N N . HIS A 1 97 ? 6.940 7.150 1.460 1.00 90.44 97 HIS A N 1
ATOM 701 C CA . HIS A 1 97 ? 5.663 7.624 0.930 1.00 90.44 97 HIS A CA 1
ATOM 702 C C . HIS A 1 97 ? 4.478 6.997 1.682 1.00 90.44 97 HIS A C 1
ATOM 704 O O . HIS A 1 97 ? 3.644 7.727 2.205 1.00 90.44 97 HIS A O 1
ATOM 710 N N . VAL A 1 98 ? 4.414 5.667 1.812 1.00 90.06 98 VAL A N 1
ATOM 711 C CA . VAL A 1 98 ? 3.318 4.998 2.542 1.00 90.06 98 VAL A CA 1
ATOM 712 C C . VAL A 1 98 ? 3.270 5.439 4.006 1.00 90.06 98 VAL A C 1
ATOM 714 O O . VAL A 1 98 ? 2.204 5.764 4.518 1.00 90.06 98 VAL A O 1
ATOM 717 N N . LEU A 1 99 ? 4.422 5.525 4.672 1.00 90.00 99 LEU A N 1
ATOM 718 C CA . LEU A 1 99 ? 4.503 5.974 6.061 1.00 90.00 99 LEU A CA 1
ATOM 719 C C . LEU A 1 99 ? 4.109 7.447 6.243 1.00 90.00 99 LEU A C 1
ATOM 721 O O . LEU A 1 99 ? 3.654 7.817 7.322 1.00 90.00 99 LEU A O 1
ATOM 725 N N . ALA A 1 100 ? 4.242 8.284 5.210 1.00 85.62 100 ALA A N 1
ATOM 726 C CA . ALA A 1 100 ? 3.770 9.666 5.247 1.00 85.62 100 ALA A CA 1
ATOM 727 C C . ALA A 1 100 ? 2.235 9.764 5.325 1.00 85.62 100 ALA A C 1
ATOM 729 O O . ALA A 1 100 ? 1.723 10.801 5.729 1.00 85.62 100 ALA A O 1
ATOM 730 N N . HIS A 1 101 ? 1.499 8.688 5.017 1.00 82.31 101 HIS A N 1
ATOM 731 C CA . HIS A 1 101 ? 0.058 8.594 5.278 1.00 82.31 101 HIS A CA 1
ATOM 732 C C . HIS A 1 101 ? -0.282 8.253 6.740 1.00 82.31 101 HIS A C 1
ATOM 734 O O . HIS A 1 101 ? -1.451 8.080 7.064 1.00 82.31 101 HIS A O 1
ATOM 740 N N . GLY A 1 102 ? 0.706 8.162 7.636 1.00 80.12 102 GLY A N 1
ATOM 741 C CA . GLY A 1 102 ? 0.503 8.120 9.091 1.00 80.12 102 GLY A CA 1
ATOM 742 C C . GLY A 1 102 ? 0.534 9.488 9.770 1.00 80.12 102 GLY A C 1
ATOM 743 O O . GLY A 1 102 ? 0.224 9.599 10.949 1.00 80.12 102 GLY A O 1
ATOM 744 N N . GLU A 1 103 ? 0.917 10.537 9.044 1.00 76.88 103 GLU A N 1
ATOM 745 C CA . GLU A 1 103 ? 1.085 11.880 9.591 1.00 76.88 103 GLU A CA 1
ATOM 746 C C . GLU A 1 103 ? 0.126 12.836 8.879 1.00 76.88 103 GLU A C 1
ATOM 748 O O . GLU A 1 103 ? 0.116 12.941 7.650 1.00 76.88 103 GLU A O 1
ATOM 753 N N . SER A 1 104 ? -0.692 13.556 9.648 1.00 72.06 104 SER A N 1
ATOM 754 C CA . SER A 1 104 ? -1.562 14.580 9.073 1.00 72.06 104 SER A CA 1
ATOM 755 C C . SER A 1 104 ? -0.717 15.723 8.517 1.00 72.06 104 SER A C 1
ATOM 757 O O . SER A 1 104 ? 0.016 16.387 9.251 1.00 72.06 104 SER A O 1
ATOM 759 N N . ASN A 1 105 ? -0.826 15.968 7.211 1.00 65.19 105 ASN A N 1
ATOM 760 C CA . ASN A 1 105 ? -0.207 17.119 6.571 1.00 65.19 105 ASN A CA 1
ATOM 761 C C . ASN A 1 105 ? -1.283 18.169 6.250 1.00 65.19 105 ASN A C 1
ATOM 763 O O . ASN A 1 105 ? -1.945 18.058 5.215 1.00 65.19 105 ASN A O 1
ATOM 767 N N . PRO A 1 106 ? -1.429 19.235 7.062 1.00 58.56 106 PRO A N 1
ATOM 768 C CA . PRO A 1 106 ? -2.464 20.252 6.864 1.00 58.56 106 PRO A CA 1
ATOM 769 C C . PRO A 1 106 ? -2.317 21.034 5.547 1.00 58.56 106 PRO A C 1
ATOM 771 O O . PRO A 1 106 ? -3.248 21.714 5.130 1.00 58.56 106 PRO A O 1
ATOM 774 N N . LYS A 1 107 ? -1.171 20.930 4.858 1.00 60.53 107 LYS A N 1
ATOM 775 C CA . LYS A 1 107 ? -0.944 21.535 3.534 1.00 60.53 107 LYS A CA 1
ATOM 776 C C . LYS A 1 107 ? -1.371 20.627 2.371 1.00 60.53 107 LYS A C 1
ATOM 778 O O . LYS A 1 107 ? -1.312 21.057 1.222 1.00 60.53 107 LYS A O 1
ATOM 783 N N . LYS A 1 108 ? -1.776 19.378 2.633 1.00 58.00 108 LYS A N 1
ATOM 784 C CA . LYS A 1 108 ? -2.212 18.399 1.624 1.00 58.00 108 LYS A CA 1
ATOM 785 C C . LYS A 1 108 ? -3.605 17.868 1.966 1.00 58.00 108 LYS A C 1
ATOM 787 O O . LYS A 1 108 ? -3.751 16.831 2.596 1.00 58.00 108 LYS A O 1
ATOM 792 N N . ALA A 1 109 ? -4.632 18.567 1.491 1.00 52.41 109 ALA A N 1
ATOM 793 C CA . ALA A 1 109 ? -6.037 18.317 1.827 1.00 52.41 109 ALA A CA 1
ATOM 794 C C . ALA A 1 109 ? -6.633 16.974 1.338 1.00 52.41 109 ALA A C 1
ATOM 796 O O . ALA A 1 109 ? -7.780 16.682 1.652 1.00 52.41 109 ALA A O 1
ATOM 797 N N . GLN A 1 110 ? -5.912 16.172 0.545 1.00 59.03 110 GLN A N 1
ATOM 798 C CA . GLN A 1 110 ? -6.497 15.031 -0.183 1.00 59.03 110 GLN A CA 1
ATOM 799 C C . GLN A 1 110 ? -6.116 13.642 0.340 1.00 59.03 110 GLN A C 1
ATOM 801 O O . GLN A 1 110 ? -6.558 12.649 -0.234 1.00 59.03 110 GLN A O 1
ATOM 806 N N . HIS A 1 111 ? -5.323 13.541 1.407 1.00 64.94 111 HIS A N 1
ATOM 807 C CA . HIS A 1 111 ? -4.924 12.237 1.932 1.00 64.94 111 HIS A CA 1
ATOM 808 C C . HIS A 1 111 ? -5.479 12.037 3.338 1.00 64.94 111 HIS A C 1
ATOM 810 O O . HIS A 1 111 ? -5.187 12.804 4.252 1.00 64.94 111 HIS A O 1
ATOM 816 N N . SER A 1 112 ? -6.292 10.999 3.483 1.00 84.44 112 SER A N 1
ATOM 817 C CA . SER A 1 112 ? -6.649 10.409 4.769 1.00 84.44 112 SER A CA 1
ATOM 818 C C . SER A 1 112 ? -5.399 9.905 5.494 1.00 84.44 112 SER A C 1
ATOM 820 O O . SER A 1 112 ? -4.354 9.646 4.885 1.00 84.44 112 SER A O 1
ATOM 822 N N . VAL A 1 113 ? -5.521 9.773 6.811 1.00 90.31 113 VAL A N 1
ATOM 823 C CA . VAL A 1 113 ? -4.416 9.432 7.709 1.00 90.31 113 VAL A CA 1
ATOM 824 C C . VAL A 1 113 ? -4.745 8.128 8.420 1.00 90.31 113 VAL A C 1
ATOM 826 O O . VAL A 1 113 ? -5.879 7.950 8.868 1.00 90.31 113 VAL A O 1
ATOM 829 N N . PHE A 1 114 ? -3.777 7.216 8.511 1.00 90.56 114 PHE A N 1
ATOM 830 C CA . PHE A 1 114 ? -3.904 5.994 9.304 1.00 90.56 114 PHE A CA 1
ATOM 831 C C . PHE A 1 114 ? -4.128 6.325 10.784 1.00 90.56 114 PHE A C 1
ATOM 833 O O . PHE A 1 114 ? -3.536 7.259 11.314 1.00 90.56 114 PHE A O 1
ATOM 840 N N . ASN A 1 115 ? -4.968 5.546 11.467 1.00 91.75 115 ASN A N 1
ATOM 841 C CA . ASN A 1 115 ? -5.208 5.702 12.908 1.00 91.75 115 ASN A CA 1
ATOM 842 C C . ASN A 1 115 ? -4.251 4.880 13.793 1.00 91.75 115 ASN A C 1
ATOM 844 O O . ASN A 1 115 ? -4.469 4.803 15.000 1.00 91.75 115 ASN A O 1
ATOM 848 N N . VAL A 1 116 ? -3.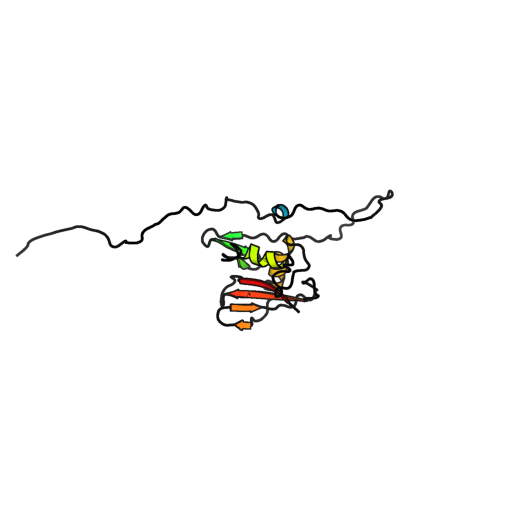238 4.247 13.197 1.00 88.50 116 VAL A N 1
ATOM 849 C CA . VAL A 1 116 ? -2.227 3.431 13.883 1.00 88.50 116 VAL A CA 1
ATOM 850 C C . VAL A 1 116 ? -0.879 4.140 13.914 1.00 88.50 116 VAL A C 1
ATOM 852 O O . VAL A 1 116 ? -0.619 5.050 13.124 1.00 88.50 116 VAL A O 1
ATOM 855 N N . GLU A 1 117 ? 0.006 3.681 14.792 1.00 87.56 117 GLU A N 1
ATOM 856 C CA . GLU A 1 117 ? 1.369 4.189 14.865 1.00 87.56 117 GLU A CA 1
ATOM 857 C C . GLU A 1 117 ? 2.151 3.877 13.580 1.00 87.56 117 GLU A C 1
ATOM 859 O O . GLU A 1 117 ? 1.952 2.857 12.913 1.00 87.56 117 GLU A O 1
ATOM 864 N N . LYS A 1 118 ? 3.132 4.725 13.249 1.00 86.19 118 LYS A N 1
ATOM 865 C CA . LYS A 1 118 ? 3.922 4.618 12.007 1.00 86.19 118 LYS A CA 1
ATOM 866 C C . LYS A 1 118 ? 4.566 3.243 11.802 1.00 86.19 118 LYS A C 1
ATOM 868 O O . LYS A 1 118 ? 4.682 2.769 10.674 1.00 86.19 118 LYS A O 1
ATOM 873 N N . HIS A 1 119 ? 4.978 2.592 12.887 1.00 85.00 119 HIS A N 1
ATOM 874 C CA . HIS A 1 119 ? 5.620 1.277 12.848 1.00 85.00 119 HIS A CA 1
ATOM 875 C C . HIS A 1 119 ? 4.649 0.120 12.544 1.00 85.00 119 HIS A C 1
ATOM 877 O O . HIS A 1 119 ? 5.096 -0.964 12.168 1.00 85.00 119 HIS A O 1
ATOM 883 N N . GLU A 1 120 ? 3.340 0.348 12.669 1.00 89.06 120 GLU A N 1
ATOM 884 C CA . GLU A 1 120 ? 2.281 -0.639 12.430 1.00 89.06 120 GLU A CA 1
ATOM 885 C C . GLU A 1 120 ? 1.696 -0.534 11.014 1.00 89.06 120 GLU A C 1
ATOM 887 O O . GLU A 1 120 ? 1.178 -1.519 10.485 1.00 89.06 120 GLU A O 1
ATOM 892 N N . ILE A 1 121 ? 1.837 0.629 10.364 1.00 92.75 121 ILE A N 1
ATOM 893 C CA . ILE A 1 121 ? 1.246 0.927 9.047 1.00 92.75 121 ILE A CA 1
ATOM 894 C C . ILE A 1 121 ? 1.584 -0.145 8.009 1.00 92.75 121 ILE A C 1
ATOM 896 O O . ILE A 1 121 ? 0.691 -0.645 7.332 1.00 92.75 121 ILE A O 1
ATOM 900 N N . LEU A 1 122 ? 2.856 -0.533 7.874 1.00 93.75 122 LEU A N 1
ATOM 901 C CA . LEU A 1 122 ? 3.248 -1.514 6.854 1.00 93.75 122 LEU A CA 1
ATOM 902 C C . LEU A 1 122 ? 2.637 -2.897 7.108 1.00 93.75 122 LEU A C 1
ATOM 904 O O . LEU A 1 122 ? 2.307 -3.597 6.154 1.00 93.75 122 LEU A O 1
ATOM 908 N N . GLY A 1 123 ? 2.445 -3.268 8.376 1.00 93.38 123 GLY A N 1
ATOM 909 C CA . GLY A 1 123 ? 1.793 -4.525 8.745 1.00 93.38 123 GLY A CA 1
ATOM 910 C C . GLY A 1 123 ? 0.311 -4.509 8.404 1.00 93.38 123 GLY A C 1
ATOM 911 O O . GLY A 1 123 ? -0.219 -5.487 7.879 1.00 93.38 123 GLY A O 1
ATOM 912 N N . LEU A 1 124 ? -0.335 -3.364 8.618 1.00 94.62 124 LEU A N 1
ATOM 913 C CA . LEU A 1 124 ? -1.729 -3.147 8.256 1.00 94.62 124 LEU A CA 1
ATOM 914 C C . LEU A 1 124 ? -1.938 -3.144 6.730 1.00 94.62 124 LEU A C 1
ATOM 916 O O . LEU A 1 124 ? -2.906 -3.715 6.231 1.00 94.62 124 LEU A O 1
ATOM 920 N N . VAL A 1 125 ? -1.007 -2.559 5.971 1.00 95.75 125 VAL A N 1
ATOM 921 C CA . VAL A 1 125 ? -1.011 -2.621 4.499 1.00 95.75 125 VAL A CA 1
ATOM 922 C C . VAL A 1 125 ? -0.789 -4.057 4.008 1.00 95.75 125 VAL A C 1
ATOM 924 O O . VAL A 1 125 ? -1.436 -4.483 3.054 1.00 95.75 125 VAL A O 1
ATOM 927 N N . ASP A 1 126 ? 0.063 -4.836 4.678 1.00 96.25 126 ASP A N 1
ATOM 928 C CA . ASP A 1 126 ? 0.257 -6.261 4.390 1.00 96.25 126 ASP A CA 1
ATOM 929 C C . ASP A 1 126 ? -1.004 -7.099 4.672 1.00 96.25 126 ASP A C 1
ATOM 931 O O . ASP A 1 126 ? -1.332 -7.997 3.892 1.00 96.25 126 ASP A O 1
ATOM 935 N N . GLU A 1 127 ? -1.725 -6.814 5.761 1.00 95.25 127 GLU A N 1
ATOM 936 C CA . GLU A 1 127 ? -3.028 -7.420 6.078 1.00 95.25 127 GLU A CA 1
ATOM 937 C C . GLU A 1 127 ? -4.037 -7.131 4.957 1.00 95.25 127 GLU A C 1
ATOM 939 O O . GLU A 1 127 ? -4.588 -8.060 4.359 1.00 95.25 127 GLU A O 1
ATOM 944 N N . ALA A 1 128 ? -4.183 -5.858 4.585 1.00 96.31 128 ALA A N 1
ATOM 945 C CA . ALA A 1 128 ? -5.041 -5.422 3.487 1.00 96.31 128 ALA A CA 1
ATOM 946 C C . ALA A 1 128 ? -4.666 -6.102 2.159 1.00 96.31 128 ALA A C 1
ATOM 948 O O . ALA A 1 128 ? -5.521 -6.615 1.436 1.00 96.31 128 ALA A O 1
ATOM 949 N N . TRP A 1 129 ? -3.371 -6.186 1.849 1.00 97.25 129 TRP A N 1
ATOM 950 C CA . TRP A 1 129 ? -2.882 -6.830 0.634 1.00 97.25 129 TRP A CA 1
ATOM 951 C C . TRP A 1 129 ? -3.199 -8.326 0.577 1.00 97.25 129 TRP A C 1
ATOM 953 O O . TRP A 1 129 ? -3.441 -8.863 -0.506 1.00 97.25 129 TRP A O 1
ATOM 963 N N . LYS A 1 130 ? -3.217 -9.029 1.712 1.00 96.00 130 LYS A N 1
ATOM 964 C CA . LYS A 1 130 ? -3.624 -10.444 1.763 1.00 96.00 130 LYS A CA 1
ATOM 965 C C . LYS A 1 130 ? -5.123 -10.617 1.544 1.00 96.00 130 LYS A C 1
ATOM 967 O O . LYS A 1 130 ? -5.525 -11.593 0.922 1.00 96.00 130 LYS A O 1
ATOM 972 N N . MET A 1 131 ? -5.922 -9.657 2.001 1.00 94.81 131 MET A N 1
ATOM 973 C CA . MET A 1 131 ? -7.380 -9.632 1.842 1.00 94.81 131 MET A CA 1
ATOM 974 C C . MET A 1 131 ? -7.840 -9.098 0.480 1.00 94.81 131 MET A C 1
ATOM 976 O O . MET A 1 131 ? -9.042 -9.044 0.217 1.00 94.81 131 MET A O 1
ATOM 980 N N . LYS A 1 132 ? -6.911 -8.658 -0.377 1.00 93.56 132 LYS A N 1
ATOM 981 C CA . LYS A 1 132 ? -7.251 -8.003 -1.641 1.00 93.56 132 LYS A CA 1
ATOM 982 C C . LYS A 1 132 ? -8.146 -8.892 -2.510 1.00 93.56 132 LYS A C 1
ATOM 984 O O . LYS A 1 132 ? -7.856 -10.066 -2.737 1.00 93.56 132 LYS A O 1
ATOM 989 N N . GLY A 1 133 ? -9.222 -8.296 -3.010 1.00 91.94 133 GLY A N 1
ATOM 990 C CA . GLY A 1 133 ? -10.074 -8.890 -4.032 1.00 91.94 133 GLY A CA 1
ATOM 991 C C . GLY A 1 133 ? -9.581 -8.555 -5.439 1.00 91.94 133 GLY A C 1
ATOM 992 O O . GLY A 1 133 ? -8.386 -8.386 -5.686 1.00 91.94 133 GLY A O 1
ATOM 993 N N . ASN A 1 134 ? -10.525 -8.413 -6.364 1.00 94.62 134 ASN A N 1
ATOM 994 C CA . ASN A 1 134 ? -10.224 -7.997 -7.730 1.00 94.62 134 ASN A CA 1
ATOM 995 C C . ASN A 1 134 ? -9.843 -6.508 -7.783 1.00 94.62 134 ASN A C 1
ATOM 997 O O . ASN A 1 134 ? -10.499 -5.693 -7.130 1.00 94.62 134 ASN A O 1
ATOM 1001 N N . PRO A 1 135 ? -8.822 -6.128 -8.569 1.00 96.19 135 PRO A N 1
ATOM 1002 C CA . PRO A 1 135 ? -8.459 -4.730 -8.717 1.00 96.19 135 PRO A CA 1
ATOM 1003 C C . PRO A 1 135 ? -9.408 -3.991 -9.658 1.00 96.19 135 PRO A C 1
ATOM 1005 O O . PRO A 1 135 ? -9.838 -4.524 -10.685 1.00 96.19 135 PRO A O 1
ATOM 1008 N N . ARG A 1 136 ? -9.602 -2.699 -9.395 1.00 96.38 136 ARG A N 1
ATOM 1009 C CA . ARG A 1 136 ? -9.988 -1.736 -10.430 1.00 96.38 136 ARG A CA 1
ATOM 1010 C C . ARG A 1 136 ? -8.739 -1.357 -11.225 1.00 96.38 136 ARG A C 1
ATOM 1012 O O . ARG A 1 136 ? -7.686 -1.099 -10.648 1.00 96.38 136 ARG A O 1
ATOM 1019 N N . THR A 1 137 ? -8.827 -1.359 -12.551 1.00 95.94 137 THR A N 1
ATOM 1020 C CA . THR A 1 137 ? -7.698 -0.981 -13.419 1.00 95.94 137 THR A CA 1
ATOM 1021 C C . THR A 1 137 ? -7.913 0.418 -13.960 1.00 95.94 137 THR A C 1
ATOM 1023 O O . THR A 1 137 ? -8.935 0.675 -14.589 1.00 95.94 137 THR A O 1
ATOM 1026 N N . GLU A 1 138 ? -6.932 1.294 -13.765 1.00 94.19 138 GLU A N 1
ATOM 1027 C CA . GLU A 1 138 ? -6.957 2.670 -14.260 1.00 94.19 138 GLU A CA 1
ATOM 1028 C C . GLU A 1 138 ? -5.637 2.950 -14.985 1.00 94.19 138 GLU A C 1
ATOM 1030 O O . GLU A 1 138 ? -4.577 3.071 -14.372 1.00 94.19 138 GLU A O 1
ATOM 1035 N N . GLY A 1 139 ? -5.669 2.974 -16.320 1.00 94.44 139 GLY A N 1
ATOM 1036 C CA . GLY A 1 139 ? -4.466 3.144 -17.138 1.00 94.44 139 GLY A CA 1
ATOM 1037 C C . GLY A 1 139 ? -3.378 2.107 -16.817 1.00 94.44 139 GLY A C 1
ATOM 1038 O O . GLY A 1 139 ? -3.535 0.914 -17.090 1.00 94.44 139 GLY A O 1
ATOM 1039 N N . ALA A 1 140 ? -2.265 2.579 -16.249 1.00 94.19 140 ALA A N 1
ATOM 1040 C CA . ALA A 1 140 ? -1.089 1.774 -15.912 1.00 94.19 140 ALA A CA 1
ATOM 1041 C C . ALA A 1 140 ? -1.069 1.251 -14.460 1.00 94.19 140 ALA A C 1
ATOM 1043 O O . ALA A 1 140 ? -0.053 0.693 -14.036 1.00 94.19 140 ALA A O 1
ATOM 1044 N N . VAL A 1 141 ? -2.155 1.413 -13.693 1.00 96.69 141 VAL A N 1
ATOM 1045 C CA . VAL A 1 141 ? -2.222 0.984 -12.287 1.00 96.69 141 VAL A CA 1
ATOM 1046 C C . VAL A 1 141 ? -3.370 0.016 -12.006 1.00 96.69 141 VAL A C 1
ATOM 1048 O O . VAL A 1 141 ? -4.407 0.023 -12.674 1.00 96.69 141 VAL A O 1
ATOM 1051 N N . HIS A 1 142 ? -3.171 -0.809 -10.980 1.00 97.56 142 HIS A N 1
ATOM 1052 C CA . HIS A 1 142 ? -4.222 -1.567 -10.313 1.00 97.56 142 HIS A CA 1
ATOM 1053 C C . HIS A 1 142 ? -4.485 -0.969 -8.936 1.00 97.56 142 HIS A C 1
ATOM 1055 O O . HIS A 1 142 ? -3.556 -0.696 -8.175 1.00 97.56 142 HIS A O 1
ATOM 1061 N N . ILE A 1 143 ? -5.761 -0.784 -8.625 1.00 97.12 143 ILE A N 1
ATOM 1062 C CA . ILE A 1 143 ? -6.240 -0.224 -7.370 1.00 97.12 143 ILE A CA 1
ATOM 1063 C C . ILE A 1 143 ? -7.035 -1.306 -6.651 1.00 97.12 143 ILE A C 1
ATOM 1065 O O . ILE A 1 143 ? -8.010 -1.830 -7.189 1.00 97.12 143 ILE A O 1
ATOM 1069 N N . PHE A 1 144 ? -6.615 -1.631 -5.435 1.00 97.06 144 PHE A N 1
ATOM 1070 C CA . PHE A 1 144 ? -7.307 -2.549 -4.539 1.00 97.06 144 PHE A CA 1
ATOM 1071 C C . PHE A 1 144 ? -7.870 -1.769 -3.359 1.00 97.06 144 PHE A C 1
ATOM 1073 O O . PHE A 1 144 ? -7.200 -0.886 -2.829 1.00 97.06 144 PHE A O 1
ATOM 1080 N N . GLU A 1 145 ? -9.088 -2.102 -2.948 1.00 96.62 145 GLU A N 1
ATOM 1081 C CA . GLU A 1 145 ? -9.798 -1.422 -1.858 1.00 96.62 145 GLU A CA 1
ATOM 1082 C C . GLU A 1 145 ? -10.429 -2.461 -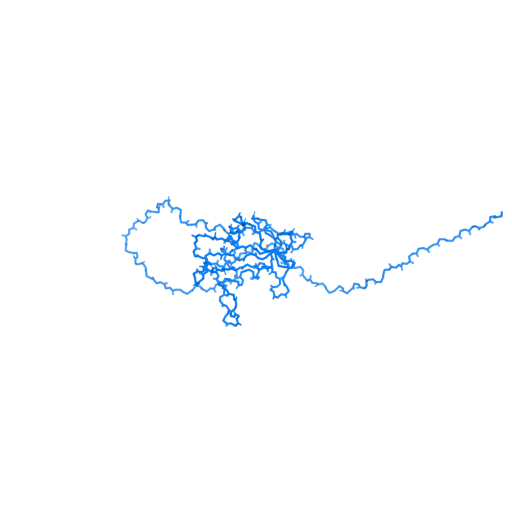0.910 1.00 96.62 145 GLU A C 1
ATOM 1084 O O . GLU A 1 145 ? -11.652 -2.555 -0.818 1.00 96.62 145 GLU A O 1
ATOM 1089 N N . PRO A 1 146 ? -9.624 -3.326 -0.261 1.00 96.31 146 PRO A N 1
ATOM 1090 C CA . PRO A 1 146 ? -10.128 -4.267 0.736 1.00 96.31 146 PRO A CA 1
ATOM 1091 C C . PRO A 1 146 ? -10.765 -3.538 1.927 1.00 96.31 146 PRO A C 1
ATOM 1093 O O . PRO A 1 146 ? -10.189 -2.595 2.479 1.00 96.31 146 PRO A O 1
ATOM 1096 N N . ASN A 1 147 ? -11.930 -4.031 2.352 1.00 95.81 147 ASN A N 1
ATOM 1097 C CA . ASN A 1 147 ? -12.556 -3.640 3.610 1.00 95.81 147 ASN A CA 1
ATOM 1098 C C . ASN A 1 147 ? -11.843 -4.345 4.772 1.00 95.81 147 ASN A C 1
ATOM 1100 O O . ASN A 1 147 ? -11.713 -5.570 4.772 1.00 95.81 147 ASN A O 1
ATOM 1104 N N . MET A 1 148 ? -11.392 -3.570 5.756 1.00 95.12 148 MET A N 1
ATOM 1105 C CA . MET A 1 148 ? -10.624 -4.061 6.902 1.00 95.12 148 MET A CA 1
ATOM 1106 C C . MET A 1 148 ? -11.508 -4.526 8.064 1.00 95.12 148 MET A C 1
ATOM 1108 O O . MET A 1 148 ? -10.989 -5.034 9.055 1.00 95.12 148 MET A O 1
ATOM 1112 N N . ASN A 1 149 ? -12.831 -4.346 7.969 1.00 93.81 149 ASN A N 1
ATOM 1113 C CA . ASN A 1 149 ? -13.828 -4.651 9.005 1.00 93.81 149 ASN A CA 1
ATOM 1114 C C . ASN A 1 149 ? -13.536 -3.993 10.368 1.00 93.81 149 ASN A C 1
ATOM 1116 O O . ASN A 1 149 ? -14.014 -4.441 11.409 1.00 93.81 149 ASN A O 1
ATOM 1120 N N . LYS A 1 150 ? -12.735 -2.926 10.361 1.00 93.81 150 LYS A N 1
ATOM 1121 C CA . LYS A 1 150 ? -12.339 -2.119 11.515 1.00 93.81 150 LYS A CA 1
ATOM 1122 C C . LYS A 1 150 ? -12.011 -0.710 11.034 1.00 93.81 150 LYS A C 1
ATOM 1124 O O . LYS A 1 150 ? -11.692 -0.515 9.862 1.00 93.81 150 LYS A O 1
ATOM 1129 N N . VAL A 1 151 ? -12.079 0.270 11.930 1.00 94.50 151 VAL A N 1
ATOM 1130 C CA . VAL A 1 151 ? -11.638 1.634 11.615 1.00 94.50 151 VAL A CA 1
ATOM 1131 C C . VAL A 1 151 ? -10.115 1.637 11.493 1.00 94.50 151 VAL A C 1
ATOM 1133 O O . VAL A 1 151 ? -9.424 1.207 12.415 1.00 94.50 151 VAL A O 1
ATOM 1136 N N . VAL A 1 152 ? -9.610 2.110 10.356 1.00 93.75 152 VAL A N 1
ATOM 1137 C CA . VAL A 1 152 ? -8.181 2.150 9.996 1.00 93.75 152 VAL A CA 1
ATOM 1138 C C . VAL A 1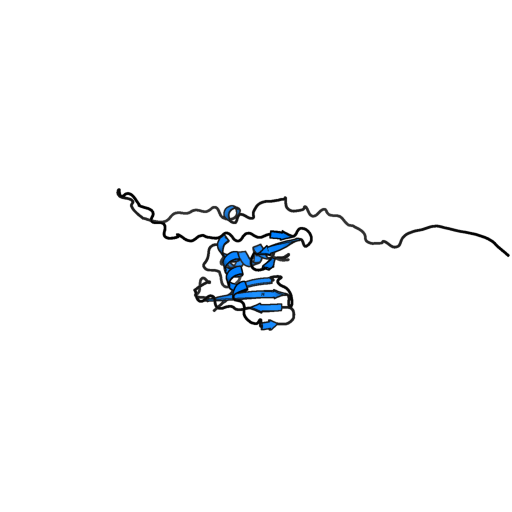 152 ? -7.672 3.558 9.683 1.00 93.75 152 VAL A C 1
ATOM 1140 O O . VAL A 1 152 ? -6.468 3.753 9.518 1.00 93.75 152 VAL A O 1
ATOM 1143 N N . GLY A 1 153 ? -8.565 4.548 9.601 1.00 93.31 153 GLY A N 1
ATOM 1144 C CA . GLY A 1 153 ? -8.197 5.954 9.445 1.00 93.31 153 GLY A CA 1
ATOM 1145 C C . GLY A 1 153 ? -8.788 6.859 10.520 1.00 93.31 153 GLY A C 1
ATOM 1146 O O . GLY A 1 153 ? -9.728 6.495 11.231 1.00 93.31 153 GLY A O 1
ATOM 1147 N N . THR A 1 154 ? -8.201 8.045 10.667 1.00 90.75 154 THR A N 1
ATOM 1148 C CA . THR A 1 154 ? -8.527 8.997 11.740 1.00 90.75 154 THR A CA 1
ATOM 1149 C C . THR A 1 154 ? -9.928 9.602 11.629 1.00 90.75 154 THR A C 1
ATOM 1151 O O . THR A 1 154 ? -10.412 10.173 12.601 1.00 90.75 154 THR A O 1
ATOM 1154 N N . ASN A 1 155 ? -10.594 9.486 10.475 1.00 90.00 155 ASN A N 1
ATOM 1155 C CA . ASN A 1 155 ? -11.919 10.057 10.217 1.00 90.00 155 ASN A CA 1
ATOM 1156 C C . ASN A 1 155 ? -12.995 8.984 9.969 1.00 90.00 155 ASN A C 1
ATOM 1158 O O . ASN A 1 155 ? -14.033 9.276 9.357 1.00 90.00 155 ASN A O 1
ATOM 1162 N N . GLY A 1 156 ? -12.762 7.752 10.433 1.00 91.38 156 GLY A N 1
ATOM 1163 C CA . GLY A 1 156 ? -13.706 6.639 10.309 1.00 91.38 156 GLY A CA 1
ATOM 1164 C C . GLY A 1 156 ? -13.572 5.834 9.015 1.00 91.38 156 GLY A C 1
ATOM 1165 O O . GLY A 1 156 ? -14.488 5.096 8.669 1.00 91.38 156 GLY A O 1
ATOM 1166 N N . GLU A 1 157 ? -12.472 5.981 8.279 1.00 94.56 157 GLU A N 1
ATOM 1167 C CA . GLU A 1 157 ? -12.134 5.122 7.143 1.00 94.56 157 GLU A CA 1
ATOM 1168 C C . GLU A 1 157 ? -12.047 3.654 7.587 1.00 94.56 157 GLU A C 1
ATOM 1170 O O . GLU A 1 157 ? -11.438 3.348 8.614 1.00 94.56 157 GLU A O 1
ATOM 1175 N N . THR A 1 158 ? -12.647 2.743 6.818 1.00 96.25 158 THR A N 1
ATOM 1176 C CA . THR A 1 158 ? -12.719 1.301 7.142 1.00 96.25 158 THR A CA 1
ATOM 1177 C C . THR A 1 158 ? -12.067 0.408 6.091 1.00 96.25 158 THR A C 1
ATOM 1179 O O . THR A 1 158 ? -11.915 -0.794 6.299 1.00 96.25 158 THR A O 1
ATOM 1182 N N . SER A 1 159 ? -11.644 0.990 4.973 1.00 96.06 159 SER A N 1
ATOM 1183 C CA . SER A 1 159 ? -10.959 0.292 3.891 1.00 96.06 159 SER A CA 1
ATOM 1184 C C . SER A 1 159 ? -9.584 0.911 3.659 1.00 96.06 159 SER A C 1
ATOM 1186 O O . SER A 1 159 ? -9.320 2.037 4.081 1.00 96.06 159 SER A O 1
ATOM 1188 N N . ILE A 1 160 ? -8.690 0.189 2.989 1.00 96.12 160 ILE A N 1
ATOM 1189 C CA . ILE A 1 160 ? -7.372 0.709 2.599 1.00 96.12 160 ILE A CA 1
ATOM 1190 C C . ILE A 1 160 ? -7.282 0.678 1.087 1.00 96.12 160 ILE A C 1
ATOM 1192 O O . ILE A 1 160 ? -7.434 -0.377 0.479 1.00 96.12 160 ILE A O 1
ATOM 1196 N N . ARG A 1 161 ? -7.003 1.824 0.469 1.00 96.06 161 ARG A N 1
ATOM 1197 C CA . ARG A 1 161 ? -6.674 1.877 -0.949 1.00 96.06 161 ARG A CA 1
ATOM 1198 C C . ARG A 1 161 ? -5.207 1.531 -1.130 1.00 96.06 161 ARG A C 1
ATOM 1200 O O . ARG A 1 161 ? -4.351 2.247 -0.626 1.00 96.06 161 ARG A O 1
ATOM 1207 N N . ILE A 1 162 ? -4.927 0.494 -1.908 1.00 96.81 162 ILE A N 1
ATOM 1208 C CA . ILE A 1 162 ? -3.580 0.087 -2.311 1.00 96.81 162 ILE A CA 1
ATOM 1209 C C . ILE A 1 162 ? -3.462 0.286 -3.818 1.00 96.81 162 ILE A C 1
ATOM 1211 O O . ILE A 1 162 ? -4.186 -0.343 -4.591 1.00 96.81 162 ILE A O 1
ATOM 1215 N N . VAL A 1 163 ? -2.542 1.149 -4.242 1.00 96.50 163 VAL A N 1
ATOM 1216 C CA . VAL A 1 163 ? -2.271 1.411 -5.659 1.00 96.50 163 VAL A CA 1
ATOM 1217 C C . VAL A 1 163 ? -0.950 0.756 -6.032 1.00 96.50 163 VAL A C 1
ATOM 1219 O O . VAL A 1 163 ? 0.086 1.085 -5.455 1.00 96.50 163 VAL A O 1
ATOM 1222 N N . VAL A 1 164 ? -0.972 -0.141 -7.015 1.00 97.06 164 VAL A N 1
ATOM 1223 C CA . VAL A 1 164 ? 0.219 -0.831 -7.532 1.00 97.06 164 VAL A CA 1
ATOM 1224 C C . VAL A 1 164 ? 0.352 -0.637 -9.038 1.00 97.06 164 VAL A C 1
ATOM 1226 O O . VAL A 1 164 ? -0.631 -0.359 -9.731 1.00 97.06 164 VAL A O 1
ATOM 1229 N N . ARG A 1 165 ? 1.561 -0.808 -9.580 1.00 95.75 165 ARG A N 1
ATOM 1230 C CA . ARG A 1 165 ? 1.743 -0.868 -11.038 1.00 95.75 165 ARG A CA 1
ATOM 1231 C C . ARG A 1 165 ? 1.018 -2.084 -11.614 1.00 95.75 165 ARG A C 1
ATOM 1233 O O . ARG A 1 165 ? 1.016 -3.169 -11.034 1.00 95.75 165 ARG A O 1
ATOM 1240 N N . LYS A 1 166 ? 0.394 -1.900 -12.777 1.00 94.38 166 LYS A N 1
ATOM 1241 C CA . LYS A 1 166 ? -0.366 -2.952 -13.457 1.00 94.38 166 LYS A CA 1
ATOM 1242 C C . LYS A 1 166 ? 0.506 -4.189 -13.700 1.00 94.38 166 LYS A C 1
ATOM 1244 O O . LYS A 1 166 ? 1.609 -4.076 -14.223 1.00 94.38 166 LYS A O 1
ATOM 1249 N N . GLY A 1 167 ? -0.015 -5.365 -13.349 1.00 91.31 167 GLY A N 1
ATOM 1250 C CA . GLY A 1 167 ? 0.676 -6.646 -13.528 1.00 91.31 167 GLY A CA 1
ATOM 1251 C C . GLY A 1 167 ? 1.860 -6.900 -12.586 1.00 91.31 167 GLY A C 1
ATOM 1252 O O . GLY A 1 167 ? 2.563 -7.887 -12.782 1.00 91.31 167 GLY A O 1
ATOM 1253 N N . THR A 1 168 ? 2.095 -6.056 -11.575 1.00 94.12 168 THR A N 1
ATOM 1254 C CA . THR A 1 168 ? 3.185 -6.247 -10.605 1.00 94.12 168 THR A CA 1
ATOM 1255 C C . THR A 1 168 ? 2.691 -6.113 -9.160 1.00 94.12 168 THR A C 1
ATOM 1257 O O . THR A 1 168 ? 1.531 -5.788 -8.903 1.00 94.12 168 THR A O 1
ATOM 1260 N N . CYS A 1 169 ? 3.588 -6.368 -8.204 1.00 95.06 169 CYS A N 1
ATOM 1261 C CA . CYS A 1 169 ? 3.376 -6.093 -6.780 1.00 95.06 169 CYS A CA 1
ATOM 1262 C C . CYS A 1 169 ? 4.057 -4.788 -6.329 1.00 95.06 169 CYS A C 1
ATOM 1264 O O . CYS A 1 169 ? 4.242 -4.579 -5.131 1.00 95.06 169 CYS A O 1
ATOM 1266 N N . GLU A 1 170 ? 4.491 -3.941 -7.268 1.00 95.62 170 GLU A N 1
ATOM 1267 C CA . GLU A 1 170 ? 5.196 -2.699 -6.954 1.00 95.62 170 GLU A CA 1
ATOM 1268 C C . GLU A 1 170 ? 4.201 -1.622 -6.526 1.00 95.62 170 GLU A C 1
ATOM 1270 O O . GLU A 1 170 ? 3.393 -1.143 -7.329 1.00 95.62 170 GLU A O 1
ATOM 1275 N N . ILE A 1 171 ? 4.260 -1.249 -5.251 1.00 96.19 171 ILE A N 1
ATOM 1276 C CA . ILE A 1 171 ? 3.359 -0.273 -4.651 1.00 96.19 171 ILE A CA 1
ATOM 1277 C C . ILE A 1 171 ? 3.750 1.151 -5.035 1.00 96.19 171 ILE A C 1
ATOM 1279 O O . ILE A 1 171 ? 4.918 1.535 -5.014 1.00 96.19 171 ILE A O 1
ATOM 1283 N N . ILE A 1 172 ? 2.742 1.953 -5.365 1.00 93.94 172 ILE A N 1
ATOM 1284 C CA . ILE A 1 172 ? 2.878 3.374 -5.682 1.00 93.94 172 ILE A CA 1
ATOM 1285 C C . ILE A 1 172 ? 2.511 4.212 -4.458 1.00 93.94 172 ILE A C 1
ATOM 1287 O O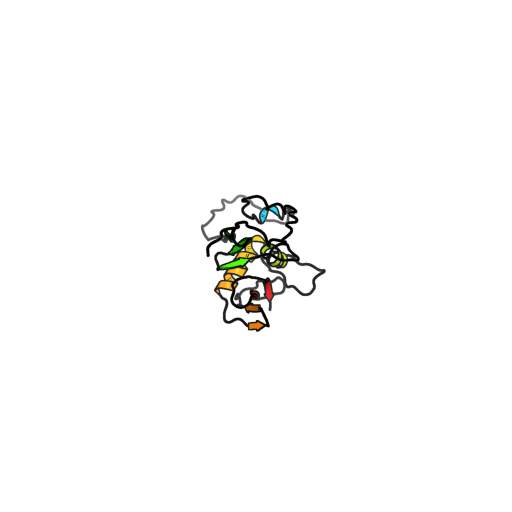 . ILE A 1 172 ? 3.269 5.111 -4.094 1.00 93.94 172 ILE A O 1
ATOM 1291 N N . SER A 1 173 ? 1.363 3.920 -3.841 1.00 93.12 173 SER A N 1
ATOM 1292 C CA . SER A 1 173 ? 0.841 4.600 -2.651 1.00 93.12 173 SER A CA 1
ATOM 1293 C C . SER A 1 173 ? -0.193 3.711 -1.947 1.00 93.12 173 SER A C 1
ATOM 1295 O O . SER A 1 173 ? -0.788 2.828 -2.574 1.00 93.12 173 SER A O 1
ATOM 1297 N N . SER A 1 174 ? -0.399 3.941 -0.649 1.00 94.38 174 SER A N 1
ATOM 1298 C CA . SER A 1 174 ? -1.451 3.295 0.134 1.00 94.38 174 SER A CA 1
ATOM 1299 C C . SER A 1 174 ? -1.943 4.200 1.256 1.00 94.38 174 SER A C 1
ATOM 1301 O O . SER A 1 174 ? -1.124 4.770 1.974 1.00 94.38 174 SER A O 1
ATOM 1303 N N . TYR A 1 175 ? -3.263 4.310 1.412 1.00 93.69 175 TYR A N 1
ATOM 1304 C CA . TYR A 1 175 ? -3.907 5.168 2.413 1.00 93.69 175 TYR A CA 1
ATOM 1305 C C . TYR A 1 175 ? -5.337 4.695 2.753 1.00 93.69 175 TYR A C 1
ATOM 1307 O O . TYR A 1 175 ? -5.958 4.009 1.935 1.00 93.69 175 TYR A O 1
ATOM 1315 N N . PRO A 1 176 ? -5.888 5.040 3.935 1.00 94.44 176 PRO A N 1
ATOM 1316 C CA . PRO A 1 176 ? -7.258 4.676 4.319 1.00 94.44 176 PRO A CA 1
ATOM 1317 C C . PRO A 1 176 ? -8.332 5.299 3.415 1.00 94.44 176 PRO A C 1
ATOM 1319 O O . PRO A 1 176 ? -8.156 6.401 2.920 1.00 94.44 176 PRO A O 1
ATOM 1322 N N . ILE A 1 177 ? -9.486 4.674 3.224 1.00 93.44 177 ILE A N 1
ATOM 1323 C CA . ILE A 1 177 ? -10.644 5.288 2.553 1.00 93.44 177 ILE A CA 1
ATOM 1324 C C . ILE A 1 177 ? -11.958 4.887 3.242 1.00 93.44 177 ILE A C 1
ATOM 1326 O O . ILE A 1 177 ? -12.012 3.896 3.980 1.00 93.44 177 ILE A O 1
ATOM 1330 N N . LYS A 1 178 ? -13.006 5.685 3.019 1.00 89.12 178 LYS A N 1
ATOM 1331 C CA . LYS A 1 178 ? -14.375 5.376 3.452 1.00 89.12 178 LYS A CA 1
ATOM 1332 C C . LYS A 1 178 ? -15.069 4.445 2.473 1.00 89.12 178 LYS A C 1
ATOM 1334 O O . LYS A 1 178 ? -14.833 4.615 1.257 1.00 89.12 178 LYS A O 1
#